Protein AF-A0A0M3HGM7-F1 (afdb_monomer)

InterPro domains:
  IPR013320 Concanavalin A-like lectin/glucanase domain superfamily [SSF49899] (32-134)
  IPR037353 Histone methyltransferase complex subunit ASH2 [PTHR10598] (19-138)
  IPR043136 B30.2/SPRY domain superfamily [G3DSA:2.60.120.920] (71-144)

Foldseek 3Di:
DPPPDDLQQWFWADDPPDPGTDTHGADDDPDDDFDKDFDPPQPPLVVVVVVVPDDPDDDPPRGIDTDQDPDKAWDRRAWGSQWDADNVRHDIDGDDDDFDIDISDDDDDDDDDDDDDDPDDDPPDDDDDDDDDPPDHRDDPPPDD

Nearest PDB structures (foldseek):
  8ua2-assembly1_B-2  TM=1.878E-01  e=8.638E+00  Human alphaherpesvirus 1

Organism: Ascaris lumbricoides (NCBI:txid6252)

Structure (mmCIF, N/CA/C/O backbone):
data_AF-A0A0M3HGM7-F1
#
_entry.id   AF-A0A0M3HGM7-F1
#
loop_
_atom_site.group_PDB
_atom_site.id
_atom_site.type_symbol
_atom_site.label_atom_id
_atom_site.label_alt_id
_atom_site.label_comp_id
_atom_site.label_asym_id
_atom_site.label_entity_id
_atom_site.label_seq_id
_atom_site.pdbx_PDB_ins_code
_atom_site.Cartn_x
_atom_site.Cartn_y
_atom_site.Cartn_z
_atom_site.occupancy
_atom_site.B_iso_or_equiv
_atom_site.auth_seq_id
_atom_site.auth_comp_id
_atom_site.auth_asym_id
_atom_site.auth_atom_id
_atom_site.pdbx_PDB_model_num
ATOM 1 N N . MET A 1 1 ? 25.433 19.421 7.020 1.00 34.62 1 MET A N 1
ATOM 2 C CA . MET A 1 1 ? 24.444 19.027 8.046 1.00 34.62 1 MET A CA 1
ATOM 3 C C . MET A 1 1 ? 23.759 17.780 7.512 1.00 34.62 1 MET A C 1
ATOM 5 O O . MET A 1 1 ? 23.202 17.863 6.430 1.00 34.62 1 MET A O 1
ATOM 9 N N . LYS A 1 2 ? 23.924 16.612 8.145 1.00 35.56 2 LYS A N 1
ATOM 10 C CA . LYS A 1 2 ? 23.175 15.412 7.742 1.00 35.56 2 LYS A CA 1
ATOM 11 C C . LYS A 1 2 ? 21.772 15.586 8.314 1.00 35.56 2 LYS A C 1
ATOM 13 O O . LYS A 1 2 ? 21.660 15.677 9.534 1.00 35.56 2 LYS A O 1
ATOM 18 N N . GLU A 1 3 ? 20.756 15.728 7.468 1.00 45.16 3 GLU A N 1
ATOM 19 C CA . GLU A 1 3 ? 19.375 15.691 7.952 1.00 45.16 3 GLU A CA 1
ATOM 20 C C . GLU A 1 3 ? 19.165 14.375 8.702 1.00 45.16 3 GLU A C 1
ATOM 22 O O . GLU A 1 3 ? 19.569 13.304 8.241 1.00 45.16 3 GLU A O 1
ATOM 27 N N . ALA A 1 4 ? 18.633 14.474 9.918 1.00 44.38 4 ALA A N 1
ATOM 28 C CA . ALA A 1 4 ? 18.335 13.308 10.724 1.00 44.38 4 ALA A CA 1
ATOM 29 C C . ALA A 1 4 ? 17.205 12.525 10.045 1.00 44.38 4 ALA A C 1
ATOM 31 O O . ALA A 1 4 ? 16.171 13.094 9.707 1.00 44.38 4 ALA A O 1
ATOM 32 N N . PHE A 1 5 ? 17.417 11.225 9.848 1.00 52.28 5 PHE A N 1
ATOM 33 C CA . PHE A 1 5 ? 16.433 10.309 9.277 1.00 52.28 5 PHE A CA 1
ATOM 34 C C . PHE A 1 5 ? 15.218 10.250 10.215 1.00 52.28 5 PHE A C 1
ATOM 36 O O . PHE A 1 5 ? 15.271 9.620 11.272 1.00 52.28 5 PHE A O 1
ATOM 43 N N . SER A 1 6 ? 14.148 10.972 9.888 1.00 63.00 6 SER A N 1
ATOM 44 C CA . SER A 1 6 ? 12.930 10.977 10.694 1.00 63.00 6 SER A CA 1
ATOM 45 C C . SER A 1 6 ? 12.059 9.785 10.316 1.00 63.00 6 SER A C 1
ATOM 47 O O . SER A 1 6 ? 11.757 9.562 9.143 1.00 63.00 6 SER A O 1
ATOM 49 N N . THR A 1 7 ? 11.584 9.039 11.315 1.00 61.06 7 THR A N 1
ATOM 50 C CA . THR A 1 7 ? 10.632 7.926 11.141 1.00 61.06 7 THR A CA 1
ATOM 51 C C . THR A 1 7 ? 9.322 8.370 10.479 1.00 61.06 7 THR A C 1
ATOM 53 O O . THR A 1 7 ? 8.562 7.545 9.981 1.00 61.06 7 THR A O 1
ATOM 56 N N . ALA A 1 8 ? 9.035 9.675 10.461 1.00 66.75 8 ALA A N 1
ATOM 57 C CA . ALA A 1 8 ? 7.884 10.212 9.751 1.00 66.75 8 ALA A CA 1
ATOM 58 C C . ALA A 1 8 ? 8.052 10.156 8.225 1.00 66.75 8 ALA A C 1
ATOM 60 O O . ALA A 1 8 ? 7.045 10.149 7.520 1.00 66.75 8 ALA A O 1
ATOM 61 N N . ASP A 1 9 ? 9.282 10.121 7.712 1.00 76.38 9 ASP A N 1
ATOM 62 C CA . ASP A 1 9 ? 9.568 10.312 6.287 1.00 76.38 9 ASP A CA 1
ATOM 63 C C . ASP A 1 9 ? 9.766 8.995 5.531 1.00 76.38 9 ASP A C 1
ATOM 65 O O . ASP A 1 9 ? 9.558 8.956 4.317 1.00 76.38 9 ASP A O 1
ATOM 69 N N . TYR A 1 10 ? 10.049 7.903 6.250 1.00 79.50 10 TYR A N 1
ATOM 70 C CA . TYR A 1 10 ? 10.331 6.591 5.672 1.00 79.50 10 TYR A CA 1
ATOM 71 C C . TYR A 1 10 ? 9.580 5.451 6.375 1.00 79.50 10 TYR A C 1
ATOM 73 O O . TYR A 1 10 ? 9.336 5.476 7.579 1.00 79.50 10 TYR A O 1
ATOM 81 N N . SER A 1 11 ? 9.258 4.409 5.613 1.00 80.69 11 SER A N 1
ATOM 82 C CA . SER A 1 11 ? 8.728 3.130 6.078 1.00 80.69 11 SER A CA 1
ATOM 83 C C . SER A 1 11 ? 9.703 2.018 5.716 1.00 80.69 11 SER A C 1
ATOM 85 O O . SER A 1 11 ? 9.851 1.693 4.541 1.00 80.69 11 SER A O 1
ATOM 87 N N . SER A 1 12 ? 10.313 1.374 6.706 1.00 80.50 12 SER A N 1
ATOM 88 C CA . SER A 1 12 ? 11.144 0.190 6.474 1.00 80.50 12 SER A CA 1
ATOM 89 C C . SER A 1 12 ? 10.271 -1.038 6.215 1.00 80.50 12 SER A C 1
ATOM 91 O O . SER A 1 12 ? 9.288 -1.281 6.916 1.00 80.50 12 SER A O 1
ATOM 93 N N . THR A 1 13 ? 10.586 -1.841 5.204 1.00 76.12 13 THR A N 1
ATOM 94 C CA . THR A 1 13 ? 9.850 -3.076 4.900 1.00 76.12 13 THR A CA 1
ATOM 95 C C . THR A 1 13 ? 10.783 -4.138 4.339 1.00 76.12 13 THR A C 1
ATOM 97 O O . THR A 1 13 ? 11.671 -3.851 3.538 1.00 76.12 13 THR A O 1
ATOM 100 N N . ARG A 1 14 ? 10.583 -5.389 4.763 1.00 74.94 14 ARG A N 1
ATOM 101 C CA . ARG A 1 14 ? 11.304 -6.536 4.207 1.00 74.94 14 ARG A CA 1
ATOM 102 C C . ARG A 1 14 ? 10.675 -6.959 2.887 1.00 74.94 14 ARG A C 1
ATOM 104 O O . ARG A 1 14 ? 9.457 -7.088 2.782 1.00 74.94 14 ARG A O 1
ATOM 111 N N . ILE A 1 15 ? 11.521 -7.208 1.898 1.00 71.44 15 ILE A N 1
ATOM 112 C CA . ILE A 1 15 ? 11.114 -7.722 0.593 1.00 71.44 15 ILE A CA 1
ATOM 113 C C . ILE A 1 15 ? 11.714 -9.109 0.418 1.00 71.44 15 ILE A C 1
ATOM 115 O O . ILE A 1 15 ? 12.893 -9.323 0.693 1.00 71.44 15 ILE A O 1
ATOM 119 N N . ALA A 1 16 ? 10.887 -10.059 -0.019 1.00 67.31 16 ALA A N 1
ATOM 120 C CA . ALA A 1 16 ? 11.338 -11.411 -0.313 1.00 67.31 16 ALA A CA 1
ATOM 121 C C . ALA A 1 16 ? 12.468 -11.365 -1.355 1.00 67.31 16 ALA A C 1
ATOM 123 O O . ALA A 1 16 ? 12.313 -10.754 -2.408 1.00 67.31 16 ALA A O 1
ATOM 124 N N . GLY A 1 17 ? 13.605 -11.987 -1.039 1.00 67.38 17 GLY A N 1
ATOM 125 C CA . GLY A 1 17 ? 14.808 -11.954 -1.878 1.00 67.38 17 GLY A CA 1
ATOM 126 C C . GLY A 1 17 ? 15.824 -10.864 -1.517 1.00 67.38 17 GLY A C 1
ATOM 127 O O . GLY A 1 17 ? 16.915 -10.868 -2.077 1.00 67.38 17 GLY A O 1
ATOM 128 N N . ILE A 1 18 ? 15.523 -9.975 -0.561 1.00 72.94 18 ILE A N 1
ATOM 129 C CA . ILE A 1 18 ? 16.446 -8.930 -0.095 1.00 72.94 18 ILE A CA 1
ATOM 130 C C . ILE A 1 18 ? 16.727 -9.138 1.396 1.00 72.94 18 ILE A C 1
ATOM 132 O O . ILE A 1 18 ? 15.814 -9.158 2.220 1.00 72.94 18 ILE A O 1
ATOM 136 N N . ALA A 1 19 ? 18.003 -9.336 1.738 1.00 70.56 19 ALA A N 1
ATOM 137 C CA . ALA A 1 19 ? 18.422 -9.729 3.086 1.00 70.56 19 ALA A CA 1
ATOM 138 C C . ALA A 1 19 ? 18.180 -8.634 4.140 1.00 70.56 19 ALA A C 1
ATOM 140 O O . ALA A 1 19 ? 17.845 -8.936 5.286 1.00 70.56 19 ALA A O 1
ATOM 141 N N . SER A 1 20 ? 18.337 -7.365 3.758 1.00 77.44 20 SER A N 1
ATOM 142 C CA . SER A 1 20 ? 18.102 -6.213 4.625 1.00 77.44 20 SER A CA 1
ATOM 143 C C . SER A 1 20 ? 16.730 -5.580 4.360 1.00 77.44 20 SER A C 1
ATOM 145 O O . SER A 1 20 ? 16.289 -5.534 3.209 1.00 77.44 20 SER A O 1
ATOM 147 N N . PRO A 1 21 ? 16.058 -5.041 5.393 1.00 77.81 21 PRO A N 1
ATOM 148 C CA . PRO A 1 21 ? 14.905 -4.168 5.197 1.00 77.81 21 PRO A CA 1
ATOM 149 C C . PRO A 1 21 ? 15.254 -2.999 4.268 1.00 77.81 21 PRO A C 1
ATOM 151 O O . PRO A 1 21 ? 16.361 -2.468 4.331 1.00 77.81 21 PRO A O 1
ATOM 154 N N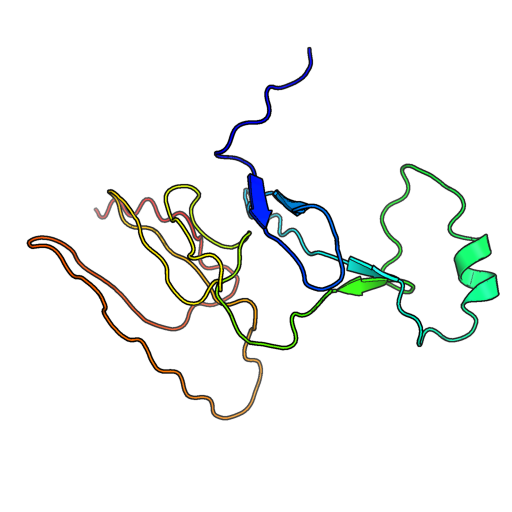 . ILE A 1 22 ? 14.306 -2.614 3.417 1.00 81.19 22 ILE A N 1
ATOM 155 C CA . ILE A 1 22 ? 14.418 -1.440 2.548 1.00 81.19 22 ILE A CA 1
ATOM 156 C C . ILE A 1 22 ? 13.601 -0.308 3.147 1.00 81.19 22 ILE A C 1
ATOM 158 O O . ILE A 1 22 ? 12.455 -0.525 3.543 1.00 81.19 22 ILE A O 1
ATOM 162 N N . ASP A 1 23 ? 14.172 0.892 3.154 1.00 84.31 23 ASP A N 1
ATOM 163 C CA . ASP A 1 23 ? 13.490 2.112 3.568 1.00 84.31 23 ASP A CA 1
ATOM 164 C C . ASP A 1 23 ? 12.758 2.752 2.385 1.00 84.31 23 ASP A C 1
ATOM 166 O O . ASP A 1 23 ? 13.363 3.187 1.406 1.00 84.31 23 ASP A O 1
ATOM 170 N N . PHE A 1 24 ? 11.431 2.812 2.483 1.00 81.06 24 PHE A N 1
ATOM 171 C CA . PHE A 1 24 ? 10.564 3.436 1.491 1.00 81.06 24 PHE A CA 1
ATOM 172 C C . PHE A 1 24 ? 10.184 4.848 1.923 1.00 81.06 24 PHE A C 1
ATOM 174 O O . PHE A 1 24 ? 9.507 4.979 2.941 1.00 81.06 24 PHE A O 1
ATOM 181 N N . PRO A 1 25 ? 10.523 5.902 1.168 1.00 85.62 25 PRO A N 1
ATOM 182 C CA . PRO A 1 25 ? 9.975 7.224 1.444 1.00 85.62 25 PRO A CA 1
ATOM 183 C C . PRO A 1 25 ? 8.448 7.215 1.290 1.00 85.62 25 PRO A C 1
ATOM 185 O O . PRO A 1 25 ? 7.900 6.586 0.376 1.00 85.62 25 PRO A O 1
ATOM 188 N N . PHE A 1 26 ? 7.746 7.910 2.185 1.00 82.06 26 PHE A N 1
ATOM 189 C CA . PHE A 1 26 ? 6.295 8.055 2.076 1.00 82.06 26 PHE A CA 1
ATOM 190 C C . PHE A 1 26 ? 5.908 8.929 0.880 1.00 82.06 26 PHE A C 1
ATOM 192 O O . PHE A 1 26 ? 6.561 9.925 0.567 1.00 82.06 26 PHE A O 1
ATOM 199 N N . ASN A 1 27 ? 4.778 8.602 0.252 1.00 81.69 27 ASN A N 1
ATOM 200 C CA . ASN A 1 27 ? 4.204 9.434 -0.802 1.00 81.69 27 ASN A CA 1
ATOM 201 C C . ASN A 1 27 ? 3.753 10.787 -0.218 1.00 81.69 27 ASN A C 1
ATOM 203 O O . ASN A 1 27 ? 2.842 10.840 0.615 1.00 81.69 27 ASN A O 1
ATOM 207 N N . ARG A 1 28 ? 4.377 11.8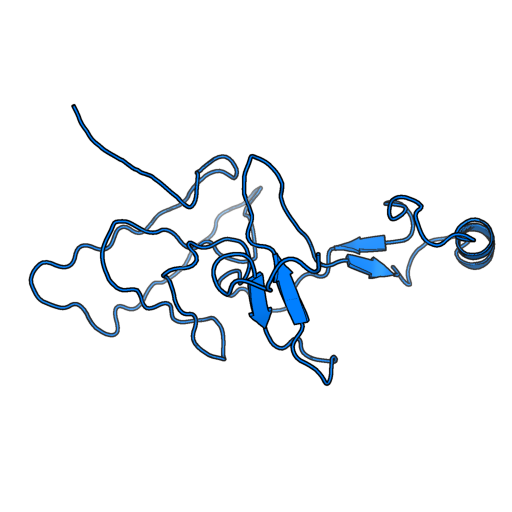88 -0.656 1.00 77.94 28 ARG A N 1
ATOM 208 C CA . ARG A 1 28 ? 4.121 13.255 -0.170 1.00 77.94 28 ARG A CA 1
ATOM 209 C C . ARG A 1 28 ? 4.240 14.280 -1.297 1.00 77.94 28 ARG A C 1
ATOM 211 O O . ARG A 1 28 ? 4.906 14.039 -2.296 1.00 77.94 28 ARG A O 1
ATOM 218 N N . GLU A 1 29 ? 3.553 15.413 -1.134 1.00 76.50 29 GLU A N 1
ATOM 219 C CA . GLU A 1 29 ? 3.675 16.597 -2.011 1.00 76.50 29 GLU A CA 1
ATOM 220 C C . GLU A 1 29 ? 3.425 16.340 -3.510 1.00 76.50 29 GLU A C 1
ATOM 222 O O . GLU A 1 29 ? 3.917 17.055 -4.374 1.00 76.50 29 GLU A O 1
ATOM 227 N N . GLY A 1 30 ? 2.627 15.319 -3.838 1.00 74.25 30 GLY A N 1
ATOM 228 C CA . GLY A 1 30 ? 2.337 14.942 -5.226 1.00 74.25 30 GLY A CA 1
ATOM 229 C C . GLY A 1 30 ? 3.363 13.992 -5.852 1.00 74.25 30 GLY A C 1
ATOM 230 O O . GLY A 1 30 ? 3.120 13.495 -6.950 1.00 74.25 30 GLY A O 1
ATOM 231 N N . TYR A 1 31 ? 4.443 13.661 -5.143 1.00 80.00 31 TYR A N 1
ATOM 232 C CA . TYR A 1 31 ? 5.407 12.650 -5.561 1.00 80.00 31 TYR A CA 1
ATOM 233 C C . TYR A 1 31 ? 4.988 11.254 -5.096 1.00 80.00 31 TYR A C 1
ATOM 235 O O . TYR A 1 31 ? 4.469 11.060 -3.991 1.00 80.00 31 TYR A O 1
ATOM 243 N N . ARG A 1 32 ? 5.224 10.265 -5.964 1.00 80.69 32 ARG A N 1
ATOM 244 C CA . ARG A 1 32 ? 5.042 8.845 -5.658 1.00 80.69 32 ARG A CA 1
ATOM 245 C C . ARG A 1 32 ? 6.339 8.106 -5.881 1.00 80.69 32 ARG A C 1
ATOM 247 O O . ARG A 1 32 ? 6.948 8.227 -6.941 1.00 80.69 32 ARG A O 1
ATOM 254 N N . TYR A 1 33 ? 6.707 7.315 -4.889 1.00 82.38 33 TYR A N 1
ATOM 255 C CA . TYR A 1 33 ? 7.924 6.528 -4.917 1.00 82.38 33 TYR A CA 1
ATOM 256 C C . TYR A 1 33 ? 7.577 5.080 -5.215 1.00 82.38 33 TYR A C 1
ATOM 258 O O . TYR A 1 33 ? 6.703 4.501 -4.572 1.00 82.38 33 TYR A O 1
ATOM 266 N N . TYR A 1 34 ? 8.271 4.498 -6.184 1.00 83.38 34 TYR A N 1
ATO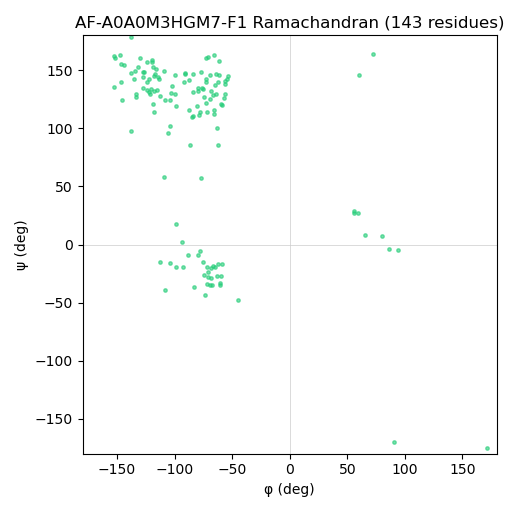M 267 C CA . TYR A 1 34 ? 8.116 3.101 -6.560 1.00 83.38 34 TYR A CA 1
ATOM 268 C C . TYR A 1 34 ? 9.460 2.405 -6.437 1.00 83.38 34 TYR A C 1
ATOM 270 O O . TYR A 1 34 ? 10.497 2.980 -6.769 1.00 83.38 34 TYR A O 1
ATOM 278 N N . LEU A 1 35 ? 9.431 1.156 -5.982 1.00 83.00 35 LEU A N 1
ATOM 279 C CA . LEU A 1 35 ? 10.587 0.288 -6.105 1.00 83.00 35 LEU A CA 1
ATOM 280 C C . LEU A 1 35 ? 10.699 -0.169 -7.551 1.00 83.00 35 LEU A C 1
ATOM 282 O O . LEU A 1 35 ? 9.706 -0.597 -8.138 1.00 83.00 35 LEU A O 1
ATOM 286 N N . VAL A 1 36 ? 11.900 -0.102 -8.103 1.00 86.19 36 VAL A N 1
ATOM 287 C CA . VAL A 1 36 ? 12.178 -0.545 -9.465 1.00 86.19 36 VAL A CA 1
ATOM 288 C C . VAL A 1 36 ? 13.338 -1.526 -9.460 1.00 86.19 36 VAL A C 1
ATOM 290 O O . VAL A 1 36 ? 14.241 -1.432 -8.631 1.00 86.19 36 VAL A O 1
ATOM 293 N N . GLU A 1 37 ? 13.306 -2.469 -10.390 1.00 85.50 37 GLU A N 1
ATOM 294 C CA . GLU A 1 37 ? 14.377 -3.429 -10.638 1.00 85.50 37 GLU A CA 1
ATOM 295 C C . GLU A 1 37 ? 14.716 -3.458 -12.128 1.00 85.50 37 GLU A C 1
ATOM 297 O O . GLU A 1 37 ? 13.915 -3.032 -12.965 1.00 85.50 37 GLU A O 1
ATOM 302 N N . LYS A 1 38 ? 15.906 -3.964 -12.465 1.00 85.38 38 LYS A N 1
ATOM 303 C CA . LYS A 1 38 ? 16.287 -4.172 -13.863 1.00 85.38 38 LYS A CA 1
ATOM 304 C C . LYS A 1 38 ? 15.372 -5.213 -14.493 1.00 85.38 38 LYS A C 1
ATOM 306 O O . LYS A 1 38 ? 15.217 -6.312 -13.961 1.00 85.38 38 LYS A O 1
ATOM 311 N N . ASP A 1 39 ? 14.805 -4.884 -15.642 1.00 86.69 39 ASP A N 1
ATOM 312 C CA . ASP A 1 39 ? 13.981 -5.816 -16.387 1.00 86.69 39 ASP A CA 1
ATOM 313 C C . ASP A 1 39 ? 14.872 -6.775 -17.198 1.00 86.69 39 ASP A C 1
ATOM 315 O O . ASP A 1 39 ? 15.678 -6.382 -18.043 1.00 86.69 39 ASP A O 1
ATOM 319 N N . MET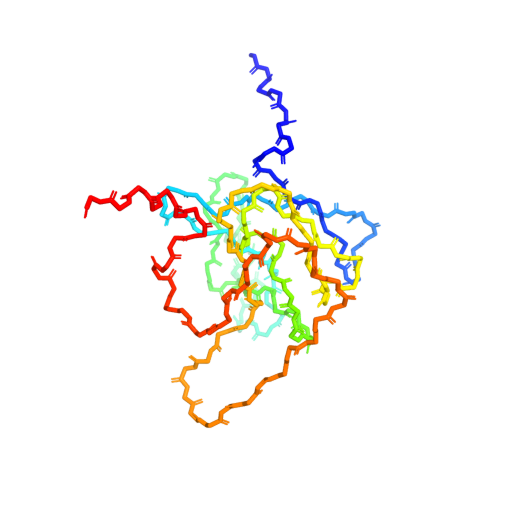 A 1 40 ? 14.756 -8.072 -16.901 1.00 85.69 40 MET A N 1
ATOM 320 C CA . MET A 1 40 ? 15.515 -9.128 -17.575 1.00 85.69 40 MET A CA 1
ATOM 321 C C . MET A 1 40 ? 14.983 -9.439 -18.982 1.00 85.69 40 MET A C 1
ATOM 323 O O . MET A 1 40 ? 15.683 -10.090 -19.750 1.00 85.69 40 MET A O 1
ATOM 327 N N . CYS A 1 41 ? 13.770 -8.994 -19.323 1.00 85.75 41 CYS A N 1
ATOM 328 C CA . CYS A 1 41 ? 13.112 -9.301 -20.595 1.00 85.75 41 CYS A CA 1
ATOM 329 C C . CYS A 1 41 ? 13.347 -8.238 -21.681 1.00 85.75 41 CYS A C 1
ATOM 331 O O . CYS A 1 41 ? 12.798 -8.355 -22.777 1.00 85.75 41 CYS A O 1
ATOM 333 N N . VAL A 1 42 ? 14.138 -7.199 -21.395 1.00 85.62 42 VAL A N 1
ATOM 334 C CA . VAL A 1 42 ? 14.362 -6.075 -22.316 1.00 85.62 42 VAL A CA 1
ATOM 335 C C . VAL A 1 42 ? 15.183 -6.528 -23.533 1.00 85.62 42 VAL A C 1
ATOM 337 O O . VAL A 1 42 ? 16.292 -7.046 -23.365 1.00 85.62 42 VAL A O 1
ATOM 340 N N . PRO A 1 43 ? 14.690 -6.318 -24.768 1.00 83.88 43 PRO A N 1
ATOM 341 C CA . PRO A 1 43 ? 15.464 -6.583 -25.979 1.00 83.88 43 PRO A CA 1
ATOM 342 C C . PRO A 1 43 ? 16.726 -5.711 -26.047 1.00 83.88 43 PRO A C 1
ATOM 344 O O . PRO A 1 43 ? 16.696 -4.553 -25.642 1.00 83.88 43 PRO A O 1
ATOM 347 N N . ASN A 1 44 ? 17.826 -6.231 -26.603 1.00 83.19 44 ASN 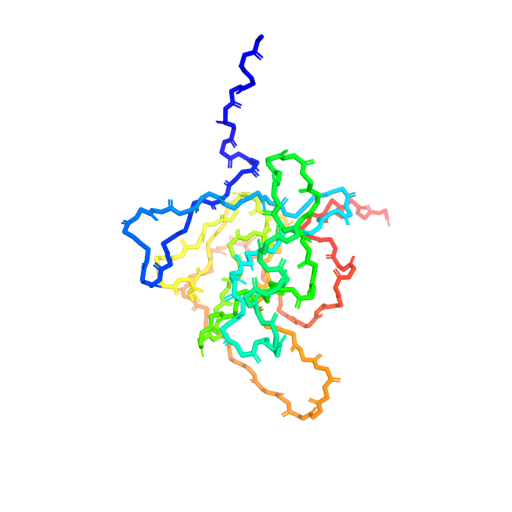A N 1
ATOM 348 C CA . ASN A 1 44 ? 19.104 -5.506 -26.742 1.00 83.19 44 ASN A CA 1
ATOM 349 C C . ASN A 1 44 ? 19.682 -4.961 -25.420 1.00 83.19 44 ASN A C 1
ATOM 351 O O . ASN A 1 44 ? 20.407 -3.965 -25.415 1.00 83.19 44 ASN A O 1
ATOM 355 N N . ARG A 1 45 ? 19.388 -5.633 -24.302 1.00 79.50 45 ARG A N 1
ATOM 356 C CA . ARG A 1 45 ? 19.821 -5.265 -22.949 1.00 79.50 45 ARG A CA 1
ATOM 357 C C . ARG A 1 45 ? 21.293 -4.860 -22.855 1.00 79.50 45 ARG A C 1
ATOM 359 O O . ARG A 1 45 ? 21.591 -3.838 -22.255 1.00 79.50 45 ARG A O 1
ATOM 366 N N . GLU A 1 46 ? 22.198 -5.647 -23.433 1.00 79.88 46 GLU A N 1
ATOM 367 C CA . GLU A 1 46 ? 23.647 -5.426 -23.306 1.00 79.88 46 GLU A CA 1
ATOM 368 C C . GLU A 1 46 ? 24.088 -4.062 -23.854 1.00 79.88 46 GLU A C 1
ATOM 370 O O . GLU A 1 46 ? 24.976 -3.430 -23.287 1.00 79.88 46 GLU A O 1
ATOM 375 N N . LEU A 1 47 ? 23.441 -3.585 -24.923 1.00 81.31 47 LEU A N 1
ATOM 376 C CA . LEU A 1 47 ? 23.717 -2.274 -25.513 1.00 81.31 47 LEU A CA 1
ATOM 377 C C . LEU A 1 47 ? 23.158 -1.149 -24.634 1.00 81.31 47 LEU A C 1
ATOM 379 O O . LEU A 1 47 ? 23.845 -0.167 -24.371 1.00 81.31 47 LEU A O 1
ATOM 383 N N . LEU A 1 48 ? 21.938 -1.323 -24.125 1.00 78.69 48 LEU A N 1
ATOM 384 C CA . LEU A 1 48 ? 21.263 -0.335 -23.278 1.00 78.69 48 LEU A CA 1
ATOM 385 C C . LEU A 1 48 ? 21.933 -0.199 -21.900 1.00 78.69 48 LEU A C 1
ATOM 387 O O . LEU A 1 48 ? 22.027 0.896 -21.352 1.00 78.69 48 LEU A O 1
ATOM 391 N N . GLU A 1 49 ? 22.460 -1.295 -21.346 1.00 75.88 49 GLU A N 1
ATOM 392 C CA . GLU A 1 49 ? 23.228 -1.268 -20.096 1.00 75.88 49 GLU A CA 1
ATOM 393 C C . GLU A 1 49 ? 24.579 -0.551 -20.251 1.00 75.88 49 GLU A C 1
ATOM 395 O O . GLU A 1 49 ? 25.056 0.040 -19.286 1.00 75.88 49 GLU A O 1
ATOM 400 N N . GLN A 1 50 ? 25.185 -0.552 -21.446 1.00 75.06 50 GLN A N 1
ATOM 401 C CA . GLN A 1 50 ? 26.406 0.224 -21.717 1.00 75.06 50 GLN A CA 1
ATOM 402 C C . GLN A 1 50 ? 26.135 1.737 -21.771 1.00 75.06 50 GLN A C 1
ATOM 404 O O . GLN A 1 50 ? 27.010 2.537 -21.432 1.00 75.06 50 GLN A O 1
ATOM 409 N N . GLU A 1 51 ? 24.918 2.146 -22.142 1.00 71.50 51 GLU A N 1
ATOM 410 C CA . GLU A 1 51 ? 24.484 3.549 -22.107 1.00 71.50 51 GLU A CA 1
ATOM 411 C C . GLU A 1 51 ? 24.192 4.042 -20.670 1.00 71.50 51 GLU A C 1
ATOM 413 O O . GLU A 1 51 ? 24.378 5.233 -20.370 1.00 71.50 51 GLU A O 1
ATOM 418 N N . ASP A 1 52 ? 23.827 3.130 -19.754 1.00 67.88 52 ASP A N 1
ATOM 419 C CA . ASP A 1 52 ? 23.558 3.365 -18.320 1.00 67.88 52 ASP A CA 1
ATOM 420 C C . ASP A 1 52 ? 24.859 3.525 -17.501 1.00 67.88 52 ASP A C 1
ATOM 422 O O . ASP A 1 52 ? 25.178 2.783 -16.575 1.00 67.88 52 ASP A O 1
ATOM 426 N N . SER A 1 53 ? 25.679 4.500 -17.892 1.00 59.44 53 SER A N 1
ATOM 427 C CA . SER A 1 53 ? 27.069 4.664 -17.436 1.00 59.44 53 SER A CA 1
ATOM 428 C C . SER A 1 53 ? 27.279 5.700 -16.320 1.00 59.44 53 SER A C 1
ATOM 430 O O . SER A 1 53 ? 28.403 6.158 -16.117 1.00 59.44 53 SER A O 1
ATOM 432 N N . GLY A 1 54 ? 26.243 6.121 -15.582 1.00 60.69 54 GLY A N 1
ATOM 433 C CA . GLY A 1 54 ? 26.401 7.232 -14.634 1.00 60.69 54 GLY A CA 1
ATOM 434 C C . GLY A 1 54 ? 25.575 7.159 -13.358 1.00 60.69 54 GLY A C 1
ATOM 435 O O . GLY A 1 54 ? 24.349 7.198 -13.398 1.00 60.69 54 GLY A O 1
ATOM 436 N N . TYR A 1 55 ? 26.266 7.225 -12.215 1.00 59.84 55 TYR A N 1
ATOM 437 C CA . TYR A 1 55 ? 25.678 7.741 -10.980 1.00 59.84 55 TYR A CA 1
ATOM 438 C C . TYR A 1 55 ? 25.142 9.164 -11.238 1.00 59.84 55 TYR A C 1
ATOM 440 O O . TYR A 1 55 ? 25.803 9.958 -11.904 1.00 59.84 55 TYR A O 1
ATOM 448 N N . ALA A 1 56 ? 23.957 9.477 -10.705 1.00 66.12 56 ALA A N 1
ATOM 449 C CA . ALA A 1 56 ? 23.235 10.755 -10.846 1.00 66.12 56 ALA A CA 1
ATOM 450 C C . ALA A 1 56 ? 22.439 10.997 -12.148 1.00 66.12 56 ALA A C 1
ATOM 452 O O . ALA A 1 56 ? 21.884 12.085 -12.315 1.00 66.12 56 ALA A O 1
ATOM 453 N N . LYS A 1 57 ? 22.293 10.005 -13.037 1.00 76.94 57 LYS A N 1
ATOM 454 C CA . LYS A 1 57 ? 21.274 10.058 -14.102 1.00 76.94 57 LYS A CA 1
ATOM 455 C C . LYS A 1 57 ? 19.908 9.579 -13.571 1.00 76.94 57 LYS A C 1
ATOM 457 O O . LYS A 1 57 ? 19.876 8.697 -12.711 1.00 76.94 57 LYS A O 1
ATOM 462 N N . PRO A 1 58 ? 18.776 10.131 -14.053 1.00 78.06 58 PRO A N 1
ATOM 463 C CA . PRO A 1 58 ? 17.454 9.568 -13.779 1.00 78.06 58 PRO A CA 1
ATOM 464 C C . PRO A 1 58 ? 17.385 8.107 -14.233 1.00 78.06 58 PRO A C 1
ATOM 466 O O . PRO A 1 58 ? 17.912 7.781 -15.295 1.00 78.06 58 PRO A O 1
ATOM 469 N N . ILE A 1 59 ? 16.717 7.249 -13.455 1.00 78.44 59 ILE A N 1
ATOM 470 C CA . ILE A 1 59 ? 16.589 5.818 -13.768 1.00 78.44 59 ILE A CA 1
ATOM 471 C C . ILE A 1 59 ? 15.903 5.656 -15.140 1.00 78.44 59 ILE A C 1
ATOM 473 O O . ILE A 1 59 ? 14.762 6.106 -15.296 1.00 78.44 59 ILE A O 1
ATOM 477 N N . PRO A 1 60 ? 16.555 5.024 -16.135 1.00 83.31 60 PRO A N 1
ATOM 478 C CA . PRO A 1 60 ? 15.981 4.865 -17.467 1.00 83.31 60 PRO A CA 1
ATOM 479 C C . PRO A 1 60 ? 14.742 3.958 -17.464 1.00 83.31 60 PRO A C 1
ATOM 481 O O . PRO A 1 60 ? 14.837 2.746 -17.294 1.00 83.31 60 PRO A O 1
ATOM 484 N N . ALA A 1 61 ? 13.557 4.513 -17.726 1.00 81.94 61 ALA A N 1
ATOM 485 C CA . ALA A 1 61 ? 12.299 3.755 -17.662 1.00 81.94 61 ALA A CA 1
ATOM 486 C C . ALA A 1 61 ? 12.194 2.575 -18.655 1.00 81.94 61 ALA A C 1
ATOM 488 O O . ALA A 1 61 ? 11.334 1.721 -18.491 1.00 81.94 61 ALA A O 1
ATOM 489 N N . HIS A 1 62 ? 13.041 2.520 -19.688 1.00 82.88 62 HIS A N 1
ATOM 490 C CA . HIS A 1 62 ? 13.022 1.468 -20.711 1.00 82.88 62 HIS A CA 1
ATOM 491 C C . HIS A 1 62 ? 13.869 0.229 -20.357 1.00 82.88 62 HIS A C 1
ATOM 493 O O . HIS A 1 62 ? 13.784 -0.772 -21.060 1.00 82.88 62 HIS A O 1
ATOM 499 N N . ILE A 1 63 ? 14.676 0.285 -19.288 1.00 86.31 63 ILE A N 1
ATOM 500 C CA . ILE A 1 63 ? 15.520 -0.836 -18.812 1.00 86.31 63 ILE A CA 1
ATOM 501 C C . ILE A 1 63 ? 15.035 -1.352 -17.447 1.00 8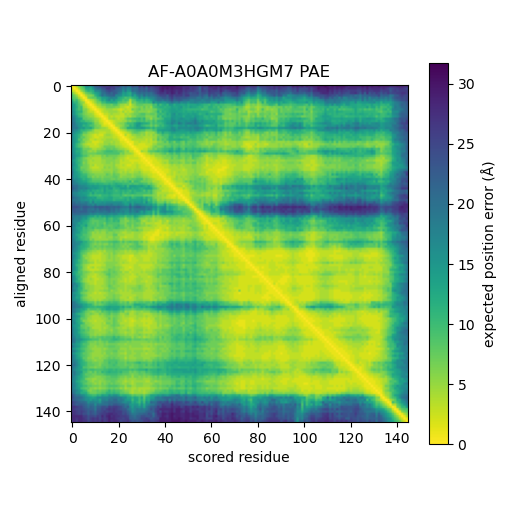6.31 63 ILE A C 1
ATOM 503 O O . ILE A 1 63 ? 15.410 -2.435 -17.001 1.00 86.31 63 ILE A O 1
ATOM 507 N N . TYR A 1 64 ? 14.189 -0.578 -16.766 1.00 87.25 64 TYR A N 1
ATOM 508 C CA . TYR A 1 64 ? 13.718 -0.869 -15.420 1.00 87.25 64 TYR A CA 1
ATOM 509 C C . TYR A 1 64 ? 12.208 -1.068 -15.408 1.00 87.25 64 TYR A C 1
ATOM 511 O O . TYR A 1 64 ? 11.463 -0.375 -16.098 1.00 87.25 64 TYR A O 1
ATOM 519 N N . ARG A 1 65 ? 11.752 -1.979 -14.553 1.00 87.88 65 ARG A N 1
ATOM 520 C CA . ARG A 1 65 ? 10.335 -2.217 -14.281 1.00 87.88 65 ARG A CA 1
ATOM 521 C C . ARG A 1 65 ? 10.026 -1.961 -12.814 1.00 87.88 65 ARG A C 1
ATOM 523 O O . ARG A 1 65 ? 10.887 -2.122 -11.952 1.00 87.88 65 ARG A O 1
ATOM 530 N N . VAL A 1 66 ? 8.783 -1.587 -12.523 1.00 85.38 66 VAL A N 1
ATOM 531 C CA . VAL A 1 66 ? 8.307 -1.470 -11.139 1.00 85.38 66 VAL A CA 1
ATOM 532 C C . VAL A 1 66 ? 8.230 -2.862 -10.519 1.00 85.38 66 VAL A C 1
ATOM 534 O O . VAL A 1 66 ? 7.665 -3.781 -11.111 1.00 85.38 66 VAL A O 1
ATOM 537 N N . VAL A 1 67 ? 8.777 -3.008 -9.314 1.00 82.88 67 VAL A N 1
ATOM 538 C CA . VAL A 1 67 ? 8.655 -4.237 -8.531 1.00 82.88 67 VAL A CA 1
ATOM 539 C C . VAL A 1 67 ? 7.224 -4.341 -8.024 1.00 82.88 67 VAL A C 1
ATOM 541 O O . VAL A 1 67 ? 6.778 -3.537 -7.203 1.00 82.88 67 VAL A O 1
ATOM 544 N N . VAL A 1 68 ? 6.505 -5.351 -8.504 1.00 75.19 68 VAL A N 1
ATOM 545 C CA . VAL A 1 68 ? 5.159 -5.684 -8.037 1.00 75.19 68 VAL A CA 1
ATOM 546 C C . VAL A 1 68 ? 5.261 -6.906 -7.138 1.00 75.19 68 VAL A C 1
ATOM 548 O O . VAL A 1 68 ? 5.799 -7.940 -7.533 1.00 75.19 68 VAL A O 1
ATOM 551 N N . HIS A 1 69 ? 4.762 -6.790 -5.908 1.00 77.69 69 HIS A N 1
ATOM 552 C CA . HIS A 1 69 ? 4.685 -7.946 -5.024 1.00 77.69 69 HIS A CA 1
ATOM 553 C C . HIS A 1 69 ? 3.705 -8.980 -5.599 1.00 77.69 69 HIS A C 1
ATOM 555 O O . HIS A 1 69 ? 2.623 -8.596 -6.032 1.00 77.69 69 HIS A O 1
ATOM 561 N N . PRO A 1 70 ? 4.037 -10.284 -5.564 1.00 82.06 70 PRO A N 1
ATOM 562 C CA . PRO A 1 70 ? 3.185 -11.331 -6.135 1.00 82.06 70 PRO A CA 1
ATOM 563 C C . PRO A 1 70 ? 1.841 -11.469 -5.410 1.00 82.06 70 PRO A C 1
ATOM 565 O O . PRO A 1 70 ? 0.898 -12.038 -5.950 1.00 82.06 70 PRO A O 1
ATOM 568 N N . THR A 1 71 ? 1.753 -10.961 -4.181 1.00 86.75 71 THR A N 1
ATOM 569 C CA . THR A 1 71 ? 0.545 -10.960 -3.362 1.00 86.75 71 THR A CA 1
ATOM 570 C C . THR A 1 71 ? 0.046 -9.536 -3.140 1.00 86.75 71 THR A C 1
ATOM 572 O O . THR A 1 71 ? 0.824 -8.593 -2.959 1.00 86.75 71 THR A O 1
ATOM 575 N N . VAL A 1 72 ? -1.279 -9.378 -3.139 1.00 88.94 72 VAL A N 1
ATOM 576 C CA . VAL A 1 72 ? -1.927 -8.115 -2.778 1.00 88.94 72 VAL A CA 1
ATOM 577 C C . VAL A 1 72 ? -1.805 -7.928 -1.268 1.00 88.94 72 VAL A C 1
ATOM 579 O O . VAL A 1 72 ? -2.258 -8.767 -0.496 1.00 88.94 72 VAL A O 1
ATOM 582 N N . THR A 1 73 ? -1.190 -6.825 -0.852 1.00 90.88 73 THR A N 1
ATOM 583 C CA . THR A 1 73 ? -1.011 -6.449 0.558 1.00 90.88 73 THR A CA 1
ATOM 584 C C . THR A 1 73 ? -1.281 -4.957 0.732 1.00 90.88 73 THR A C 1
ATOM 586 O O . THR A 1 73 ? -1.526 -4.242 -0.243 1.00 90.88 73 THR A O 1
ATOM 589 N N . LEU A 1 74 ? -1.192 -4.452 1.960 1.00 90.69 74 LEU A N 1
ATOM 590 C CA . LEU A 1 74 ? -1.161 -3.015 2.220 1.00 90.69 74 LEU A CA 1
ATOM 591 C C . LEU A 1 74 ? 0.189 -2.417 1.805 1.00 90.69 74 LEU A C 1
ATOM 593 O O . LEU A 1 74 ? 1.242 -3.050 1.941 1.00 90.69 74 LEU A O 1
ATOM 597 N N . SER A 1 75 ? 0.150 -1.202 1.261 1.00 88.75 75 SER A N 1
ATOM 598 C CA . SER A 1 75 ? 1.327 -0.517 0.735 1.00 88.75 75 SER A CA 1
ATOM 599 C C . SER A 1 75 ? 2.142 0.122 1.865 1.00 88.75 75 SER A C 1
ATOM 601 O O . SER A 1 75 ? 1.579 0.849 2.688 1.00 88.75 75 SER A O 1
ATOM 603 N N . PRO A 1 76 ? 3.472 -0.073 1.908 1.00 87.12 76 PRO A N 1
ATOM 604 C CA . PRO A 1 76 ? 4.308 0.481 2.974 1.00 87.12 76 PRO A CA 1
ATOM 605 C C . PRO A 1 76 ? 4.490 2.003 2.873 1.00 87.12 76 PRO A C 1
ATOM 607 O O . PRO A 1 76 ? 4.546 2.686 3.889 1.00 87.12 76 PRO A O 1
ATOM 610 N N . ASN A 1 77 ? 4.542 2.526 1.651 1.00 86.75 77 ASN A N 1
ATOM 611 C CA . ASN A 1 77 ? 4.761 3.928 1.280 1.00 86.75 77 ASN A CA 1
ATOM 612 C C . ASN A 1 77 ? 3.468 4.739 1.090 1.00 86.75 77 ASN A C 1
ATOM 614 O O . ASN A 1 77 ? 3.505 5.970 1.110 1.00 86.75 77 ASN A O 1
ATOM 618 N N . ASP A 1 78 ? 2.329 4.070 0.888 1.00 87.12 78 ASP A N 1
ATOM 619 C CA . ASP A 1 78 ? 1.044 4.708 0.588 1.00 87.12 78 ASP A CA 1
ATOM 620 C C . ASP A 1 78 ? 0.063 4.604 1.760 1.00 87.12 78 ASP A C 1
ATOM 622 O O . ASP A 1 78 ? -1.028 4.033 1.682 1.00 87.12 78 ASP A O 1
ATOM 626 N N . ARG A 1 79 ? 0.518 5.144 2.887 1.00 87.12 79 ARG A N 1
ATOM 627 C CA . ARG A 1 79 ? -0.206 5.216 4.151 1.00 87.12 79 ARG A CA 1
ATOM 628 C C . ARG A 1 79 ? 0.266 6.427 4.946 1.00 87.12 79 ARG A C 1
ATOM 630 O O . ARG A 1 79 ? 1.370 6.924 4.726 1.00 87.12 79 ARG A O 1
ATOM 637 N N . ALA A 1 80 ? -0.538 6.871 5.903 1.00 85.56 80 ALA A N 1
ATOM 638 C CA . ALA A 1 80 ? -0.070 7.842 6.887 1.00 85.56 80 ALA A CA 1
ATOM 639 C C . ALA A 1 80 ? 1.053 7.247 7.765 1.00 85.56 80 ALA A C 1
ATOM 641 O O . ALA A 1 80 ? 1.033 6.056 8.097 1.00 85.56 80 ALA A O 1
ATOM 642 N N . TYR A 1 81 ? 2.010 8.085 8.180 1.00 84.50 81 TYR A N 1
ATOM 643 C CA . TYR A 1 81 ? 3.152 7.658 9.004 1.00 84.50 81 TYR A CA 1
ATOM 644 C C . TYR A 1 81 ? 2.725 7.127 10.386 1.00 84.50 81 TYR A C 1
ATOM 646 O O . TYR A 1 81 ? 3.410 6.287 10.961 1.00 84.50 81 TYR A O 1
ATOM 654 N N . GLN A 1 82 ? 1.580 7.596 10.896 1.00 86.62 82 GLN A N 1
ATOM 655 C CA . GLN A 1 82 ? 1.000 7.204 12.188 1.00 86.62 82 GLN A CA 1
ATOM 656 C C . GLN A 1 82 ? 0.421 5.782 12.178 1.00 86.62 82 GLN A C 1
ATOM 658 O O . GLN A 1 82 ? 0.239 5.178 13.235 1.00 86.62 82 GLN A O 1
ATOM 663 N N . LEU A 1 83 ? 0.133 5.235 10.993 1.00 89.12 83 LEU A N 1
ATOM 664 C CA . LEU A 1 83 ? -0.335 3.861 10.855 1.00 89.12 83 LEU A CA 1
ATOM 665 C C . LEU A 1 83 ? 0.838 2.885 11.006 1.00 89.12 83 LEU A C 1
ATOM 667 O O . LEU A 1 83 ? 1.966 3.176 10.618 1.00 89.12 83 LEU A O 1
ATOM 671 N N . LYS A 1 84 ? 0.581 1.699 11.544 1.00 89.12 84 LYS A N 1
ATOM 672 C CA . LYS A 1 84 ? 1.545 0.603 11.647 1.00 89.12 84 LYS A CA 1
ATOM 673 C C . LYS A 1 84 ? 0.995 -0.604 10.913 1.00 89.12 84 LYS A C 1
ATOM 675 O O . LYS A 1 84 ? -0.151 -0.990 11.129 1.00 89.12 84 LYS A O 1
ATOM 680 N N . LEU A 1 85 ? 1.817 -1.177 10.044 1.00 89.94 85 LEU A N 1
ATOM 681 C CA . LEU A 1 85 ? 1.503 -2.431 9.373 1.00 89.94 85 LEU A CA 1
ATOM 682 C C . LEU A 1 85 ? 2.033 -3.597 10.204 1.00 89.94 85 LEU A C 1
ATOM 684 O O . LEU A 1 85 ? 3.063 -3.467 10.866 1.00 89.94 85 LEU A O 1
ATOM 688 N N . SER A 1 86 ? 1.335 -4.725 10.150 1.00 90.06 86 SER A N 1
ATOM 689 C CA . SER A 1 86 ? 1.883 -6.012 10.574 1.00 90.06 86 SER A CA 1
ATOM 690 C C . SER A 1 86 ? 3.033 -6.452 9.660 1.00 90.06 86 SER A C 1
ATOM 692 O O . SER A 1 86 ? 3.171 -5.965 8.534 1.00 90.06 86 SER A O 1
ATOM 694 N N . ASP A 1 87 ? 3.838 -7.412 10.119 1.00 85.69 87 ASP A N 1
ATOM 695 C CA . ASP A 1 87 ? 4.981 -7.935 9.356 1.00 85.69 87 ASP A CA 1
ATOM 696 C C . ASP A 1 87 ? 4.568 -8.562 8.012 1.00 85.69 87 ASP A C 1
ATOM 698 O O . ASP A 1 87 ? 5.285 -8.446 7.017 1.00 85.69 87 ASP A O 1
ATOM 702 N N . ASP A 1 88 ? 3.385 -9.182 7.959 1.00 86.38 88 ASP A N 1
ATOM 703 C CA . ASP A 1 88 ? 2.786 -9.741 6.740 1.00 86.38 88 ASP A CA 1
ATOM 704 C C . ASP A 1 88 ? 2.104 -8.686 5.845 1.00 86.38 88 ASP A C 1
ATOM 706 O O . ASP A 1 88 ? 1.754 -8.975 4.700 1.00 86.38 88 ASP A O 1
ATOM 710 N N . ARG A 1 89 ? 1.965 -7.444 6.333 1.00 89.75 89 ARG A N 1
ATOM 711 C CA . ARG A 1 89 ? 1.307 -6.307 5.666 1.00 89.75 89 ARG A CA 1
ATOM 712 C C . ARG A 1 89 ? -0.166 -6.546 5.323 1.00 89.75 89 ARG A C 1
ATOM 714 O O . ARG A 1 89 ? -0.680 -5.937 4.381 1.00 89.75 89 ARG A O 1
ATOM 721 N N . LEU A 1 90 ? -0.849 -7.403 6.077 1.00 91.50 90 LEU A N 1
ATOM 722 C CA . LEU A 1 90 ? -2.282 -7.672 5.912 1.00 91.50 90 LEU A CA 1
ATOM 723 C C . LEU A 1 90 ? -3.151 -6.998 6.978 1.00 91.50 90 LEU A C 1
ATOM 725 O O . LEU A 1 90 ? -4.351 -6.835 6.767 1.00 91.50 90 LEU A O 1
ATOM 729 N N . ALA A 1 91 ? -2.556 -6.541 8.080 1.00 91.81 91 ALA A N 1
ATOM 730 C CA . ALA A 1 91 ? -3.233 -5.765 9.106 1.00 91.81 91 ALA A CA 1
ATOM 731 C C . ALA A 1 91 ? -2.631 -4.363 9.224 1.00 91.81 91 ALA A C 1
ATOM 733 O O . ALA A 1 91 ? -1.428 -4.145 9.053 1.00 91.81 91 ALA A O 1
ATOM 734 N N . VAL A 1 92 ? -3.492 -3.404 9.556 1.00 92.56 92 VAL A N 1
ATOM 735 C CA . VAL A 1 92 ? -3.107 -2.032 9.871 1.00 92.56 92 VAL A CA 1
ATOM 736 C C . VAL A 1 92 ? -3.707 -1.627 11.204 1.00 92.56 92 VAL A C 1
ATOM 738 O O . VAL A 1 92 ? -4.877 -1.879 11.478 1.00 92.56 92 VAL A O 1
ATOM 741 N N . THR A 1 93 ? -2.889 -0.994 12.034 1.00 91.38 93 THR A N 1
ATOM 742 C CA . THR A 1 93 ? -3.311 -0.359 13.282 1.00 91.38 93 THR A CA 1
ATOM 743 C C . THR A 1 93 ? -2.900 1.108 13.261 1.00 91.38 93 THR A C 1
ATOM 745 O O . THR A 1 93 ? -2.008 1.505 12.512 1.00 91.38 93 THR A O 1
ATOM 748 N N . GLY A 1 94 ? -3.569 1.942 14.045 1.00 86.44 94 GLY A N 1
ATOM 749 C CA . GLY A 1 94 ? -3.308 3.374 14.105 1.00 86.44 94 GLY A CA 1
ATOM 750 C C . GLY A 1 94 ? -3.698 3.935 15.460 1.00 86.44 94 GLY A C 1
ATOM 751 O O . GLY A 1 94 ? -4.441 3.298 16.206 1.00 86.44 94 GLY A O 1
ATOM 752 N N . PHE A 1 95 ? -3.186 5.119 15.768 1.00 77.88 95 PHE A N 1
ATOM 753 C CA . PHE A 1 95 ? -3.523 5.857 16.974 1.00 77.88 95 PHE A CA 1
ATOM 754 C C . PHE A 1 95 ? -3.794 7.306 16.586 1.00 77.88 95 PHE A C 1
ATOM 756 O O . PHE A 1 95 ? -2.948 7.907 15.932 1.00 77.88 95 PHE A O 1
ATOM 763 N N . GLU A 1 96 ? -4.957 7.810 17.005 1.00 81.19 96 GLU A N 1
ATOM 764 C CA . GLU A 1 96 ? -5.439 9.181 16.800 1.00 81.19 96 GLU A CA 1
ATOM 765 C C . GLU A 1 96 ? -5.607 9.639 15.339 1.00 81.19 96 GLU A C 1
ATOM 767 O O . GLU A 1 96 ? -4.864 9.290 14.426 1.00 81.19 96 GLU A O 1
ATOM 772 N N . GLY A 1 97 ? -6.618 10.483 15.120 1.00 82.56 97 GLY A N 1
ATOM 773 C CA . GLY A 1 97 ? -6.852 11.132 13.833 1.00 82.56 97 GLY A CA 1
ATOM 774 C C . GLY A 1 97 ? -7.381 10.218 12.723 1.00 82.56 97 GLY A C 1
ATOM 775 O O . GLY A 1 97 ? -7.340 8.988 12.771 1.00 82.56 97 GLY A O 1
ATOM 776 N N . TYR A 1 98 ? -7.911 10.853 11.679 1.00 84.44 98 TYR A N 1
ATOM 777 C CA . TYR A 1 98 ? -8.350 10.145 10.484 1.00 84.44 98 TYR A CA 1
ATOM 778 C C . TYR A 1 98 ? -7.162 9.918 9.549 1.00 84.44 98 TYR A C 1
ATOM 780 O O . TYR A 1 98 ? -6.641 10.853 8.937 1.00 84.44 98 TYR A O 1
ATOM 788 N N . CYS A 1 99 ? -6.761 8.659 9.417 1.00 87.44 99 CYS A N 1
ATOM 789 C CA . CYS A 1 99 ? -5.668 8.235 8.554 1.00 87.44 99 CYS A CA 1
ATOM 790 C C . CYS A 1 99 ? -6.157 7.252 7.488 1.00 87.44 99 CYS A C 1
ATOM 792 O O . CYS A 1 99 ? -7.167 6.572 7.656 1.00 87.44 99 CYS A O 1
ATOM 794 N N . VAL A 1 100 ? -5.415 7.160 6.385 1.00 89.00 100 VAL A N 1
ATOM 795 C CA . VAL A 1 100 ? -5.713 6.241 5.282 1.00 89.00 100 VAL A CA 1
ATOM 796 C C . VAL A 1 100 ? -4.478 5.400 4.964 1.00 89.00 100 VAL A C 1
ATOM 798 O O . VAL A 1 100 ? -3.346 5.884 5.036 1.00 89.00 100 VAL A O 1
ATOM 801 N N . ALA A 1 101 ? -4.715 4.142 4.598 1.00 90.12 101 ALA A N 1
ATOM 802 C CA . ALA A 1 101 ? -3.756 3.251 3.958 1.00 90.12 101 ALA A CA 1
ATOM 803 C C . ALA A 1 101 ? -4.387 2.676 2.685 1.00 90.12 101 ALA A C 1
ATOM 805 O O . ALA A 1 101 ? -5.604 2.487 2.624 1.00 90.12 101 ALA A O 1
ATOM 806 N N . ARG A 1 102 ? -3.566 2.404 1.668 1.00 90.75 102 ARG A N 1
ATOM 807 C CA . ARG A 1 102 ? -4.003 1.801 0.401 1.00 90.75 102 ARG A CA 1
ATOM 808 C C . ARG A 1 102 ? -3.304 0.471 0.140 1.00 90.75 102 ARG A C 1
ATOM 810 O O . ARG A 1 102 ? -2.248 0.187 0.703 1.00 90.75 102 ARG A O 1
ATOM 817 N N . ALA A 1 103 ? -3.919 -0.353 -0.704 1.00 91.12 103 ALA A N 1
ATOM 818 C CA . ALA A 1 103 ? -3.332 -1.606 -1.166 1.00 91.12 103 ALA A CA 1
ATOM 819 C C . ALA A 1 103 ? -2.188 -1.354 -2.164 1.00 91.12 103 ALA A C 1
ATOM 821 O O . ALA A 1 103 ? -2.109 -0.295 -2.782 1.00 91.12 103 ALA A O 1
ATOM 822 N N . THR A 1 104 ? -1.324 -2.350 -2.351 1.00 87.69 104 THR A N 1
ATOM 823 C CA . THR A 1 104 ? -0.218 -2.319 -3.324 1.00 87.69 104 THR A CA 1
ATOM 824 C C . THR A 1 104 ? -0.685 -2.351 -4.781 1.00 87.69 104 THR A C 1
ATOM 826 O O . THR A 1 104 ? 0.072 -1.976 -5.672 1.00 87.69 104 THR A O 1
ATOM 829 N N . HIS A 1 105 ? -1.917 -2.801 -5.031 1.00 87.56 105 HIS A N 1
ATOM 830 C CA . HIS A 1 105 ? -2.463 -3.007 -6.369 1.00 87.56 105 HIS A CA 1
ATOM 831 C C . HIS A 1 105 ? -3.625 -2.058 -6.653 1.00 87.56 105 HIS A C 1
ATOM 833 O O . HIS A 1 105 ? -4.445 -1.766 -5.781 1.00 87.56 105 HIS A O 1
ATOM 839 N N . ALA A 1 106 ? -3.709 -1.620 -7.908 1.00 87.44 106 ALA A N 1
ATOM 840 C CA . ALA A 1 106 ? -4.823 -0.845 -8.428 1.00 87.44 106 ALA A CA 1
ATOM 841 C C . ALA A 1 106 ? -5.651 -1.690 -9.400 1.00 87.44 106 ALA A C 1
ATOM 843 O O . ALA A 1 106 ? -5.126 -2.546 -10.111 1.00 87.44 106 ALA A O 1
ATOM 844 N N . VAL A 1 107 ? -6.944 -1.397 -9.458 1.00 88.00 107 VAL A N 1
ATOM 845 C CA . VAL A 1 107 ? -7.871 -1.987 -10.422 1.00 88.00 107 VAL A CA 1
ATOM 846 C C . VAL A 1 107 ? -8.084 -0.994 -11.560 1.00 88.00 107 VAL A C 1
ATOM 848 O O . VAL A 1 107 ? -8.386 0.172 -11.307 1.00 88.00 107 VAL A O 1
ATOM 851 N N . SER A 1 108 ? -7.929 -1.446 -12.805 1.00 88.38 108 SER A N 1
ATOM 852 C CA . SER A 1 108 ? -8.196 -0.632 -14.001 1.00 88.38 108 SER A CA 1
ATOM 853 C C . SER A 1 108 ? -9.457 -1.071 -14.746 1.00 88.38 108 SER A C 1
ATOM 855 O O . SER A 1 108 ? -10.217 -0.225 -15.203 1.00 88.38 108 SER A O 1
ATOM 857 N N . HIS A 1 109 ? -9.697 -2.381 -14.845 1.00 91.62 109 HIS A N 1
ATOM 858 C CA . HIS A 1 109 ? -10.815 -2.966 -15.586 1.00 91.62 109 HIS A CA 1
ATOM 859 C C . HIS A 1 109 ? -11.295 -4.263 -14.916 1.00 91.62 109 HIS A C 1
ATOM 861 O O . HIS A 1 109 ? -10.562 -4.876 -14.135 1.00 91.62 109 HIS A O 1
ATOM 867 N N . GLY A 1 110 ? -12.506 -4.705 -15.263 1.00 94.38 110 GLY A N 1
ATOM 868 C CA . GLY A 1 110 ? -13.106 -5.953 -14.778 1.00 94.38 110 GLY A CA 1
ATOM 869 C C . GLY A 1 110 ? -13.935 -5.796 -13.500 1.00 94.38 110 GLY A C 1
ATOM 870 O O . GLY A 1 110 ? -14.221 -4.685 -13.055 1.00 94.38 110 GLY A O 1
ATOM 871 N N . THR A 1 111 ? -14.327 -6.928 -12.914 1.00 95.31 111 THR A N 1
ATOM 872 C CA . THR A 1 111 ? -15.118 -7.001 -11.677 1.00 95.31 111 THR A CA 1
ATOM 873 C C . THR A 1 111 ? -14.268 -7.601 -10.569 1.00 95.31 111 THR A C 1
ATOM 875 O O . THR A 1 111 ? -13.685 -8.667 -10.743 1.00 95.31 111 THR A O 1
ATOM 878 N N . TRP A 1 112 ? -14.201 -6.909 -9.435 1.00 92.50 112 TRP A N 1
ATOM 879 C CA . TRP A 1 112 ? -13.310 -7.251 -8.330 1.00 92.50 112 TRP A CA 1
ATOM 880 C C . TRP A 1 112 ? -14.067 -7.261 -7.010 1.00 92.50 112 TRP A C 1
ATOM 882 O O . TRP A 1 112 ? -15.054 -6.545 -6.837 1.00 92.50 112 TRP A O 1
ATOM 892 N N . TYR A 1 113 ? -13.566 -8.060 -6.075 1.00 93.19 113 TYR A N 1
ATOM 893 C CA . TYR A 1 113 ? -14.100 -8.208 -4.731 1.00 93.19 113 TYR A CA 1
ATOM 894 C C . TYR A 1 113 ? -12.948 -8.244 -3.727 1.00 93.19 113 TYR A C 1
ATOM 896 O O . TYR A 1 113 ? -11.859 -8.720 -4.046 1.00 93.19 113 TYR A O 1
ATOM 904 N N . TYR A 1 114 ? -13.186 -7.716 -2.530 1.00 91.62 114 TYR A N 1
ATOM 905 C CA . TYR A 1 114 ? -12.261 -7.801 -1.409 1.00 91.62 114 TYR A CA 1
ATOM 906 C C . TYR A 1 114 ? -13.044 -7.887 -0.104 1.00 91.62 114 TYR A C 1
ATOM 908 O O . TYR A 1 114 ? -14.180 -7.416 -0.007 1.00 91.62 114 TYR A O 1
ATOM 916 N N . GLU A 1 115 ? -12.395 -8.460 0.899 1.00 93.88 115 GLU A N 1
ATOM 917 C CA . GLU A 1 115 ? -12.922 -8.612 2.248 1.00 93.88 115 GLU A CA 1
ATOM 918 C C . GLU A 1 115 ? -12.064 -7.818 3.225 1.00 93.88 115 GLU A C 1
ATOM 920 O O . GLU A 1 115 ? -10.866 -7.618 3.013 1.00 93.88 115 GLU A O 1
ATOM 925 N N . VAL A 1 116 ? -12.686 -7.365 4.310 1.00 93.06 116 VAL A N 1
ATOM 926 C CA . VAL A 1 116 ? -11.992 -6.708 5.416 1.00 93.06 116 VAL A CA 1
ATOM 927 C C . VAL A 1 116 ? -12.496 -7.307 6.714 1.00 93.06 116 VAL A C 1
ATOM 929 O O . VAL A 1 116 ? -13.701 -7.385 6.946 1.00 93.06 116 VAL A O 1
ATOM 932 N N . VAL A 1 117 ? -11.559 -7.712 7.566 1.00 93.69 117 VAL A N 1
ATOM 933 C CA . VAL A 1 117 ? -11.845 -8.282 8.881 1.00 93.69 117 VAL A CA 1
ATOM 934 C C . VAL A 1 117 ? -11.451 -7.274 9.951 1.00 93.69 117 VAL A C 1
ATOM 936 O O . V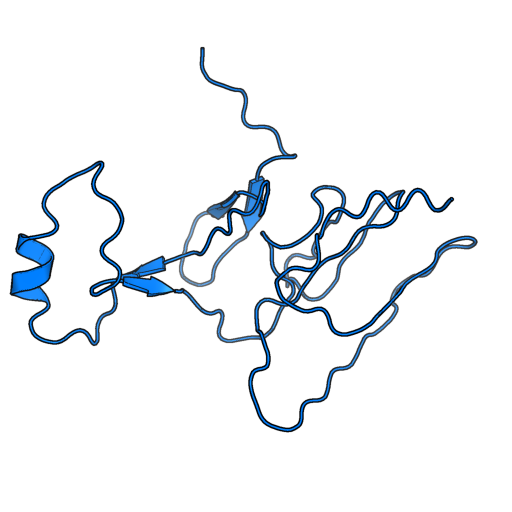AL A 1 117 ? -10.306 -6.826 10.006 1.00 93.69 117 VAL A O 1
ATOM 939 N N . PHE A 1 118 ? -12.397 -6.931 10.822 1.00 91.62 118 PHE A N 1
ATOM 940 C CA . PHE A 1 118 ? -12.139 -6.085 11.981 1.00 91.62 118 PHE A CA 1
ATOM 941 C C . PHE A 1 118 ? -11.630 -6.941 13.137 1.00 91.62 118 PHE A C 1
ATOM 943 O O . PHE A 1 118 ? -12.375 -7.729 13.713 1.00 91.62 118 PHE A O 1
ATOM 950 N N . THR A 1 119 ? -10.352 -6.794 13.472 1.00 91.38 119 THR A N 1
ATOM 951 C CA . THR A 1 119 ? -9.723 -7.546 14.567 1.00 91.38 119 THR A CA 1
ATOM 952 C C . THR A 1 119 ? -9.968 -6.902 15.930 1.00 91.38 119 THR A C 1
ATOM 954 O O . THR A 1 119 ? -10.153 -7.602 16.922 1.00 91.38 119 THR A O 1
ATOM 957 N N . SER A 1 120 ? -9.980 -5.569 15.996 1.00 88.31 120 SER A N 1
ATOM 958 C CA . SER A 1 120 ? -10.249 -4.800 17.211 1.00 88.31 120 SER A CA 1
ATOM 959 C C . SER A 1 120 ? -10.834 -3.435 16.853 1.00 88.31 120 SER A C 1
ATOM 961 O O . SER A 1 120 ? -10.334 -2.768 15.947 1.00 88.31 120 SER A O 1
ATOM 963 N N . GLN A 1 121 ? -11.881 -3.017 17.567 1.00 87.88 121 GLN A N 1
ATOM 964 C CA . GLN A 1 121 ? -12.507 -1.704 17.412 1.00 87.88 121 GLN A CA 1
ATOM 965 C C . GLN A 1 121 ? -12.835 -1.122 18.799 1.00 87.88 121 GLN A C 1
ATOM 967 O O . GLN A 1 121 ? -13.843 -1.501 19.399 1.00 87.88 121 GLN A O 1
ATOM 972 N N . PRO A 1 122 ? -11.981 -0.236 19.345 1.00 88.12 122 PRO A N 1
ATOM 973 C CA . PRO A 1 122 ? -12.238 0.435 20.617 1.00 88.12 122 PRO A CA 1
ATOM 974 C C . PRO A 1 122 ? -13.507 1.310 20.593 1.00 88.12 122 PRO A C 1
ATOM 976 O O . PRO A 1 122 ? -13.911 1.767 19.516 1.00 88.12 122 PRO A O 1
ATOM 979 N N . PRO A 1 123 ? -14.112 1.608 21.760 1.00 87.00 123 PRO A N 1
ATOM 980 C CA . PRO A 1 123 ? -15.152 2.631 21.866 1.00 87.00 123 PRO A CA 1
ATOM 981 C C . PRO A 1 123 ? -14.673 3.967 21.281 1.00 87.00 123 PRO A C 1
ATOM 983 O O . PRO A 1 123 ? -13.491 4.285 21.369 1.00 87.00 123 PRO A O 1
ATOM 986 N N . GLU A 1 124 ? -15.581 4.720 20.655 1.00 86.56 124 GLU A N 1
ATOM 987 C CA . GLU A 1 124 ? -15.297 6.009 19.986 1.00 86.56 124 GLU A CA 1
ATOM 988 C C . GLU A 1 124 ? -14.366 5.934 18.757 1.00 86.56 124 GLU A C 1
ATOM 990 O O . GLU A 1 124 ? -13.997 6.959 18.185 1.00 86.56 124 GLU A O 1
ATOM 995 N N . SER A 1 125 ? -14.023 4.730 18.284 1.00 85.62 125 SER A N 1
ATOM 996 C CA . SER A 1 125 ? -13.290 4.561 17.026 1.00 85.62 125 SER A CA 1
ATOM 997 C C . SER A 1 125 ? -14.228 4.382 15.827 1.00 85.62 125 SER A C 1
ATOM 999 O O . SER A 1 125 ? -15.237 3.670 15.878 1.00 85.62 125 SER A O 1
ATOM 1001 N N . HIS A 1 126 ? -13.860 5.009 14.709 1.00 88.94 126 HIS A N 1
ATOM 1002 C CA . HIS A 1 126 ? -14.589 4.934 13.447 1.00 88.94 126 HIS A CA 1
ATOM 1003 C C . HIS A 1 126 ? -13.667 4.450 12.333 1.00 88.94 126 HIS A C 1
ATOM 1005 O O . HIS A 1 126 ? -12.573 4.980 12.148 1.00 88.94 126 HIS A O 1
ATOM 1011 N N . ILE A 1 127 ? -14.136 3.480 11.548 1.00 89.12 127 ILE A N 1
ATOM 1012 C CA . ILE A 1 127 ? -13.399 2.941 10.405 1.00 89.12 127 ILE A CA 1
ATOM 1013 C C . ILE A 1 127 ? -14.236 3.155 9.145 1.00 89.12 127 ILE A C 1
ATOM 1015 O O . ILE A 1 127 ? -15.440 2.905 9.132 1.00 89.12 127 ILE A O 1
ATOM 1019 N N . ARG A 1 128 ? -13.594 3.640 8.079 1.00 91.25 128 ARG A N 1
ATOM 1020 C CA . ARG A 1 128 ? -14.198 3.796 6.752 1.00 91.25 128 ARG A CA 1
ATOM 1021 C C . ARG A 1 128 ? -13.445 2.917 5.767 1.00 91.25 128 ARG A C 1
ATOM 1023 O O . ARG A 1 128 ? -12.218 2.943 5.731 1.00 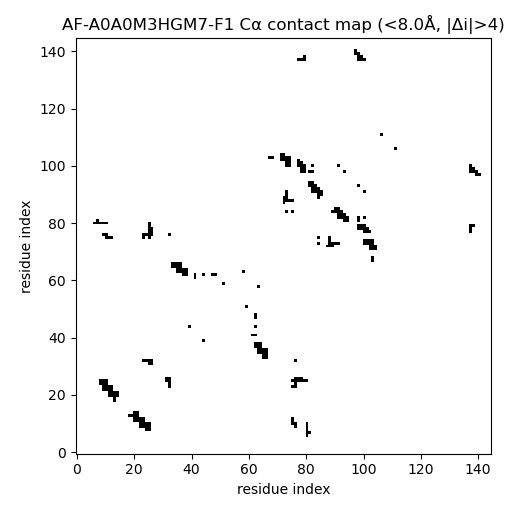91.25 128 ARG A O 1
ATOM 1030 N N . ILE A 1 12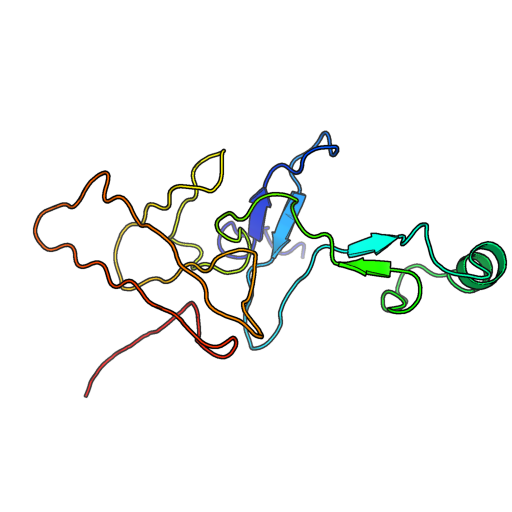9 ? -14.189 2.161 4.972 1.00 91.94 129 ILE A N 1
ATOM 1031 C CA . ILE A 1 129 ? -13.653 1.229 3.981 1.00 91.94 129 ILE A CA 1
ATOM 1032 C C . ILE A 1 129 ? -14.251 1.594 2.630 1.00 91.94 129 ILE A C 1
ATOM 1034 O O . ILE A 1 129 ? -15.430 1.935 2.533 1.00 91.94 129 ILE A O 1
ATOM 1038 N N . GLY A 1 130 ? -13.435 1.542 1.586 1.00 91.69 130 GLY A N 1
ATOM 1039 C CA . GLY A 1 130 ? -13.897 1.801 0.237 1.00 91.69 130 GLY A CA 1
ATOM 1040 C C . GLY A 1 130 ? -12.759 1.892 -0.761 1.00 91.69 130 GLY A C 1
ATOM 1041 O O . GLY A 1 130 ? -11.587 1.694 -0.443 1.00 91.69 130 GLY A O 1
ATOM 1042 N N . TRP A 1 131 ? -13.135 2.238 -1.984 1.00 89.44 131 TRP A N 1
ATOM 1043 C CA . TRP A 1 131 ? -12.199 2.511 -3.061 1.00 89.44 131 TRP A CA 1
ATOM 1044 C C . TRP A 1 131 ? -11.836 3.991 -3.085 1.00 89.44 131 TRP A C 1
ATOM 1046 O O . TRP A 1 131 ? -12.661 4.860 -2.806 1.00 89.44 131 TRP A O 1
ATOM 1056 N N . SER A 1 132 ? -10.598 4.287 -3.465 1.00 86.75 132 SER A N 1
ATOM 1057 C CA . SER A 1 132 ? -10.164 5.656 -3.719 1.00 86.75 132 SER A CA 1
ATOM 1058 C C . SER A 1 132 ? -9.361 5.720 -5.007 1.00 86.75 132 SER A C 1
ATOM 1060 O O . SER A 1 132 ? -8.588 4.816 -5.327 1.00 86.75 132 SER A O 1
ATOM 1062 N N . GLN A 1 133 ? -9.549 6.802 -5.760 1.00 85.56 133 GLN A N 1
ATOM 1063 C CA . GLN A 1 133 ? -8.693 7.085 -6.901 1.00 85.56 133 GLN A CA 1
ATOM 1064 C C . GLN A 1 133 ? -7.306 7.504 -6.424 1.00 85.56 133 GLN A C 1
ATOM 1066 O O . GLN A 1 133 ? -7.098 7.935 -5.288 1.00 85.56 133 GLN A O 1
ATOM 1071 N N . SER A 1 134 ? -6.344 7.422 -7.335 1.00 69.31 134 SER A N 1
ATOM 1072 C CA . SER A 1 134 ? -4.937 7.629 -7.014 1.00 69.31 134 SER A CA 1
ATOM 1073 C C . SER A 1 134 ? -4.635 9.028 -6.426 1.00 69.31 134 SER A C 1
ATOM 1075 O O . SER A 1 134 ? -3.717 9.169 -5.616 1.00 69.31 134 SER A O 1
ATOM 1077 N N . LEU A 1 135 ? -5.444 10.044 -6.753 1.00 64.62 135 LEU A N 1
ATOM 1078 C CA . LEU A 1 135 ? -5.353 11.416 -6.227 1.00 64.62 135 LEU A CA 1
ATOM 1079 C C . LEU A 1 135 ? -5.920 11.598 -4.805 1.00 64.62 135 LEU A C 1
ATOM 1081 O O . LEU A 1 135 ? -5.796 12.682 -4.234 1.00 64.62 135 LEU A O 1
ATOM 1085 N N . GLY A 1 136 ? -6.529 10.566 -4.211 1.00 59.56 136 GLY A N 1
ATOM 1086 C CA . GLY A 1 136 ? -6.912 10.587 -2.801 1.00 59.56 136 GLY A CA 1
ATOM 1087 C C . GLY A 1 136 ? -5.676 10.778 -1.921 1.00 59.56 136 GLY A C 1
ATOM 1088 O O . GLY A 1 136 ? -4.740 9.983 -1.986 1.00 59.56 136 GLY A O 1
ATOM 1089 N N . ARG A 1 137 ? -5.645 11.850 -1.121 1.00 54.44 137 ARG A N 1
ATOM 1090 C CA . ARG A 1 137 ? -4.534 12.118 -0.196 1.00 54.44 137 ARG A CA 1
ATOM 1091 C C . ARG A 1 137 ? -4.626 11.162 0.997 1.00 54.44 137 ARG A C 1
ATOM 1093 O O . ARG A 1 137 ? -5.660 11.128 1.658 1.00 54.44 137 ARG A O 1
ATOM 1100 N N . CYS A 1 138 ? -3.542 10.439 1.301 1.00 50.25 138 CYS A N 1
ATOM 1101 C CA . CYS A 1 138 ? -3.449 9.606 2.512 1.00 50.25 138 CYS A CA 1
ATOM 1102 C C . CYS A 1 138 ? -3.438 10.430 3.815 1.00 50.25 138 CYS A C 1
ATOM 1104 O O . CYS A 1 138 ? -3.769 9.908 4.877 1.00 50.25 138 CYS A O 1
ATOM 1106 N N . PHE A 1 139 ? -3.138 11.729 3.719 1.00 37.47 139 PHE A N 1
ATOM 1107 C CA . PHE A 1 139 ? -3.341 12.717 4.775 1.00 37.47 139 PHE A CA 1
ATOM 1108 C C . PHE A 1 139 ? -4.560 13.562 4.420 1.00 37.47 139 PHE A C 1
ATOM 1110 O O . PHE A 1 139 ? -4.476 14.451 3.569 1.00 37.47 139 PHE A O 1
ATOM 1117 N N . LYS A 1 140 ? -5.706 13.289 5.042 1.00 31.64 140 LYS A N 1
ATOM 1118 C CA . LYS A 1 140 ? -6.830 14.220 4.997 1.00 31.64 140 LYS A CA 1
ATOM 1119 C C . LYS A 1 140 ? -6.923 14.892 6.363 1.00 31.64 140 LYS A C 1
ATOM 1121 O O . LYS A 1 140 ? -7.544 14.362 7.274 1.00 31.64 140 LYS A O 1
ATOM 1126 N N . TYR A 1 141 ? -6.333 16.084 6.475 1.00 29.44 141 TYR A N 1
ATOM 1127 C CA . TYR A 1 141 ? -6.906 17.115 7.335 1.00 29.44 141 TYR A CA 1
ATOM 1128 C C . TYR A 1 141 ? -8.288 17.434 6.750 1.00 29.44 141 TYR A C 1
ATOM 1130 O O . TYR A 1 141 ? -8.425 18.287 5.879 1.00 29.44 141 TYR A O 1
ATOM 1138 N N . LEU A 1 142 ? -9.304 16.662 7.132 1.00 28.97 142 LEU A N 1
ATOM 1139 C CA . LEU A 1 142 ? -10.687 17.106 7.029 1.00 28.97 142 LEU A CA 1
ATOM 1140 C C . LEU A 1 142 ? -10.970 17.878 8.314 1.00 28.97 142 LEU A C 1
ATOM 1142 O O . LEU A 1 142 ? -11.437 17.306 9.290 1.00 28.97 142 LEU A O 1
ATOM 1146 N N . PHE A 1 143 ? -10.638 19.166 8.315 1.00 25.27 143 PHE A N 1
ATOM 1147 C CA . PHE A 1 143 ? -11.497 20.102 9.024 1.00 25.27 143 PHE A CA 1
ATOM 1148 C C . PHE A 1 143 ? -12.678 20.349 8.087 1.00 25.27 143 PHE A C 1
ATOM 1150 O O . PHE A 1 143 ? -12.504 20.862 6.981 1.00 25.27 143 PHE A O 1
ATOM 1157 N N . GLU A 1 144 ? -13.842 19.859 8.489 1.00 29.12 144 GLU A N 1
ATOM 1158 C CA . GLU A 1 144 ? -15.124 20.251 7.914 1.00 29.12 144 GLU A CA 1
ATOM 1159 C C . GLU A 1 144 ? -15.440 21.672 8.407 1.00 29.12 144 GLU A C 1
ATOM 1161 O O . GLU A 1 144 ? -15.166 21.997 9.566 1.00 29.12 144 GLU A O 1
ATOM 1166 N N . SER A 1 145 ? -15.978 22.512 7.523 1.00 33.19 145 SER A N 1
ATOM 1167 C CA . SER A 1 145 ? -16.803 23.665 7.898 1.00 33.19 145 SER A CA 1
ATOM 1168 C C . SER A 1 145 ? -18.261 23.276 7.744 1.00 33.19 145 SER A C 1
ATOM 1170 O O . SER A 1 145 ? -18.544 22.712 6.658 1.00 33.19 145 SER A O 1
#

Sequence (145 aa):
MKEAFSTADYSSTRIAGIASPIDFPFNREGYRYYLVEKDMCVPNRELLEQEDSGYAKPIPAHIYRVVVHPTVTLSPNDRAYQLKLSDDRLAVTGFEGYCVARATHAVSHGTWYYEVVFTSQPPESHIRIGWSQSLGRCFKYLFES

pLDDT: mean 78.56, std 15.69, range [25.27, 95.31]

Secondary structure (DSSP, 8-state):
------TTTEEEE--TT-SSPEEEEP-BTTB----EEE-TT-TTHHHHHHH---TTSPP-TTTEEE---SS--EEEEEE-TT-EE-TTSS-EE--SS-B-EEES----SS--------S---TT---------TT--SB------

Mean predicted aligned error: 9.73 Å

Solvent-accessible surface area (backbone atoms only — not comparable to full-atom values): 10012 Å² total; per-residue (Å²): 131,83,81,77,87,50,71,73,52,41,32,74,45,76,45,94,96,47,95,59,68,43,76,32,54,45,55,50,99,88,48,79,76,77,59,66,42,79,47,88,83,45,81,69,45,76,62,56,54,64,69,68,74,56,90,92,60,80,83,59,72,85,53,39,38,73,67,73,71,97,61,88,33,51,30,74,30,48,33,34,66,68,48,44,67,44,97,82,24,81,49,77,48,72,66,81,82,75,70,36,73,39,59,68,66,83,87,89,77,86,88,86,84,86,85,85,82,86,88,79,82,62,88,97,64,85,89,87,87,82,88,74,62,90,84,59,62,39,73,53,88,74,77,81,131

Radius of gyration: 18.36 Å; Cα contacts (8 Å, |Δi|>4): 150; chains: 1; bounding box: 44×36×49 Å